Protein AF-A0A3D4QBX3-F1 (afdb_monomer_lite)

Foldseek 3Di:
DKDFDDPVVVVVDDFPPDDPDPDTFIWDDLPPPHIYGDPDDDDPHPCVVPDDDDDDWDDDPNRIDD

Structure (mmCIF, N/CA/C/O backbone):
data_AF-A0A3D4QBX3-F1
#
_entry.id   AF-A0A3D4QBX3-F1
#
loop_
_atom_site.group_PDB
_atom_site.id
_atom_site.type_symbol
_atom_site.label_atom_id
_atom_site.label_alt_id
_atom_site.label_comp_id
_atom_site.label_asym_id
_atom_site.label_entity_id
_atom_site.label_seq_id
_atom_site.pdbx_PDB_ins_code
_atom_site.Cartn_x
_atom_site.Cartn_y
_atom_site.Cartn_z
_atom_site.occupancy
_atom_site.B_iso_or_equiv
_atom_site.auth_seq_id
_atom_site.auth_comp_id
_atom_site.auth_asym_id
_atom_site.auth_atom_id
_atom_site.pdbx_PDB_model_num
ATOM 1 N N . THR A 1 1 ? -9.252 4.047 -1.286 1.00 89.06 1 THR A N 1
ATOM 2 C CA . THR A 1 1 ? -9.797 5.020 -0.306 1.00 89.06 1 THR A CA 1
ATOM 3 C C . THR A 1 1 ? -9.056 4.873 1.014 1.00 89.06 1 THR A C 1
ATOM 5 O O . THR A 1 1 ? -8.305 3.916 1.166 1.00 89.06 1 THR A O 1
ATOM 8 N N . ALA A 1 2 ? -9.178 5.833 1.938 1.00 93.19 2 ALA A N 1
ATOM 9 C CA . ALA A 1 2 ? -8.558 5.747 3.264 1.00 93.19 2 ALA A CA 1
ATOM 10 C C . ALA A 1 2 ? -9.631 5.803 4.357 1.00 93.19 2 ALA A C 1
ATOM 12 O O . ALA A 1 2 ? -10.575 6.582 4.235 1.00 93.19 2 ALA A O 1
ATOM 13 N N . LEU A 1 3 ? -9.469 4.981 5.390 1.00 94.81 3 LEU A N 1
ATOM 14 C CA . LEU A 1 3 ? -10.389 4.821 6.513 1.00 94.81 3 LEU A CA 1
ATOM 15 C C . LEU A 1 3 ? -9.636 5.030 7.835 1.00 94.81 3 LEU A C 1
ATOM 17 O O . LEU A 1 3 ? -8.446 4.714 7.931 1.00 94.81 3 LEU A O 1
ATOM 21 N N . TRP A 1 4 ? -10.352 5.521 8.845 1.00 94.69 4 TRP A N 1
ATOM 22 C CA . TRP A 1 4 ? -9.898 5.634 10.236 1.00 94.69 4 TRP A CA 1
ATOM 23 C C . TRP A 1 4 ? -10.918 4.925 11.133 1.00 94.69 4 TRP A C 1
ATOM 25 O O . TRP A 1 4 ? -11.796 5.590 11.683 1.00 94.69 4 TRP A O 1
ATOM 35 N N . PRO A 1 5 ? -10.877 3.584 11.198 1.00 94.19 5 PRO A N 1
ATOM 36 C CA . PRO A 1 5 ? -11.859 2.821 11.954 1.00 94.19 5 PRO A CA 1
ATOM 37 C C . PRO A 1 5 ? -11.610 2.932 13.463 1.00 94.19 5 PRO A C 1
ATOM 39 O O . PRO A 1 5 ? -10.494 3.234 13.901 1.00 94.19 5 PRO A O 1
ATOM 42 N N . THR A 1 6 ? -12.638 2.659 14.264 1.00 93.81 6 THR A N 1
ATOM 43 C CA . THR A 1 6 ? -12.492 2.561 15.723 1.00 93.81 6 THR A CA 1
ATOM 44 C C . THR A 1 6 ? -11.681 1.316 16.115 1.00 93.81 6 THR A C 1
ATOM 46 O O . THR A 1 6 ? -11.487 0.413 15.292 1.00 93.81 6 THR A O 1
ATOM 49 N N . PRO A 1 7 ? -11.200 1.213 17.369 1.00 90.94 7 PRO A N 1
ATOM 50 C CA . PRO A 1 7 ? -10.518 0.010 17.845 1.00 90.94 7 PRO A CA 1
ATOM 51 C C . PRO A 1 7 ? -11.337 -1.277 17.658 1.00 90.94 7 PRO A C 1
ATOM 53 O O . PRO A 1 7 ? -10.785 -2.294 17.245 1.00 90.94 7 PRO A O 1
ATOM 56 N N . GLU A 1 8 ? -12.649 -1.224 17.898 1.00 92.19 8 GLU A N 1
ATOM 57 C CA . GLU A 1 8 ? -13.554 -2.366 17.744 1.00 92.19 8 GLU A CA 1
ATOM 58 C C . GLU A 1 8 ? -13.711 -2.771 16.270 1.00 92.19 8 GLU A C 1
ATOM 60 O O . GLU A 1 8 ? -13.674 -3.957 15.936 1.00 92.19 8 GLU A O 1
ATOM 65 N N . GLU A 1 9 ? -13.837 -1.791 15.368 1.00 93.56 9 GLU A N 1
ATOM 66 C CA . GLU A 1 9 ? -13.893 -2.036 13.923 1.00 93.56 9 GLU A CA 1
ATOM 67 C C . GLU A 1 9 ? -12.580 -2.652 13.418 1.00 93.56 9 GLU A C 1
ATOM 69 O O . GLU A 1 9 ? -12.601 -3.647 12.695 1.00 93.56 9 GLU A O 1
ATOM 74 N N . LEU A 1 10 ? -11.427 -2.125 13.849 1.00 91.75 10 LEU A N 1
ATOM 75 C CA . LEU A 1 10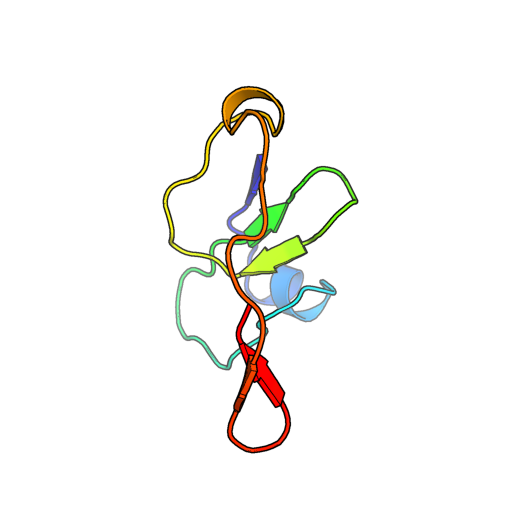 ? -10.102 -2.655 13.500 1.00 91.75 10 LEU A CA 1
ATOM 76 C C . LEU A 1 10 ? -9.898 -4.100 13.968 1.00 91.75 10 LEU A C 1
ATOM 78 O O . LEU A 1 10 ? -9.211 -4.884 13.302 1.00 91.75 10 LEU A O 1
ATOM 82 N N . GLU A 1 11 ? -10.450 -4.463 15.125 1.00 89.81 11 GLU A N 1
ATOM 83 C CA . GLU A 1 11 ? -10.355 -5.823 15.642 1.00 89.81 11 GLU A CA 1
ATOM 84 C C . GLU A 1 11 ? -11.131 -6.806 14.758 1.00 89.81 11 GLU A C 1
ATOM 86 O O . GLU A 1 11 ? -10.582 -7.851 14.399 1.00 89.81 11 GLU A O 1
ATOM 91 N N . ALA A 1 12 ? -12.334 -6.419 14.320 1.00 93.00 12 ALA A N 1
ATOM 92 C CA . ALA A 1 12 ? -13.200 -7.211 13.446 1.00 93.00 12 ALA A CA 1
ATOM 93 C C . ALA A 1 12 ? -12.765 -7.233 11.965 1.00 93.00 12 ALA A C 1
ATOM 95 O O . ALA A 1 12 ? -13.178 -8.118 11.214 1.00 93.00 12 ALA A O 1
ATOM 96 N N . MET A 1 13 ? -11.947 -6.273 11.526 1.00 92.19 13 MET A N 1
ATOM 97 C CA . MET A 1 13 ? -11.443 -6.191 10.154 1.00 92.19 13 MET A CA 1
ATOM 98 C C . MET A 1 13 ? -10.283 -7.159 9.882 1.00 92.19 13 MET A C 1
ATOM 100 O O . MET A 1 13 ? -9.345 -7.297 10.679 1.00 92.19 13 MET A O 1
ATOM 104 N N . ASP A 1 14 ? -10.295 -7.742 8.680 1.00 93.38 14 ASP A N 1
ATOM 105 C CA . ASP A 1 14 ? -9.168 -8.484 8.113 1.00 93.38 14 ASP A CA 1
ATOM 106 C C . ASP A 1 14 ? -8.337 -7.575 7.192 1.00 93.38 14 ASP A C 1
ATOM 108 O O . ASP A 1 14 ? -8.825 -7.096 6.169 1.00 93.38 14 ASP A O 1
ATOM 112 N N . TYR A 1 15 ? -7.092 -7.289 7.579 1.00 94.12 15 TYR A N 1
ATOM 113 C CA . TYR A 1 15 ? -6.185 -6.408 6.839 1.00 94.12 15 TYR A CA 1
ATOM 114 C C . TYR A 1 15 ? -4.715 -6.793 7.058 1.00 94.12 15 TYR A C 1
ATOM 116 O O . TYR A 1 15 ? -4.318 -7.314 8.105 1.00 94.12 15 TYR A O 1
ATOM 124 N N . ARG A 1 16 ? -3.858 -6.491 6.076 1.00 94.12 16 ARG A N 1
ATOM 125 C CA . ARG A 1 16 ? -2.416 -6.778 6.143 1.00 94.12 16 ARG A CA 1
ATOM 126 C C . ARG A 1 16 ? -1.646 -5.750 6.966 1.00 94.12 16 ARG A C 1
ATOM 128 O O . ARG A 1 16 ? -2.050 -4.600 7.124 1.00 94.12 16 ARG A O 1
ATOM 135 N N . SER A 1 17 ? -0.464 -6.151 7.433 1.00 88.25 17 SER A N 1
ATOM 136 C CA . SER A 1 17 ? 0.411 -5.323 8.281 1.00 88.25 17 SER A CA 1
ATOM 137 C C . SER A 1 17 ? -0.208 -4.967 9.640 1.00 88.25 17 SER A C 1
ATOM 139 O O . SER A 1 17 ? 0.148 -3.946 10.230 1.00 88.25 17 SER A O 1
ATOM 141 N N . LYS A 1 18 ? -1.099 -5.826 10.156 1.00 86.19 18 LYS A N 1
ATOM 142 C CA . LYS A 1 18 ? -1.659 -5.738 11.510 1.00 86.19 18 LYS A CA 1
ATOM 143 C C . LYS A 1 18 ? -0.523 -5.838 12.532 1.00 86.19 18 LYS A C 1
ATOM 145 O O . LYS A 1 18 ? 0.087 -6.888 12.718 1.00 86.19 18 LYS A O 1
ATOM 150 N N . LYS A 1 19 ? -0.185 -4.700 13.134 1.00 81.12 19 LYS A N 1
ATOM 151 C CA . LYS A 1 19 ? 0.813 -4.560 14.199 1.00 81.12 19 LYS A CA 1
ATOM 152 C C . LYS A 1 19 ? 0.103 -4.066 15.459 1.00 81.12 19 LYS A C 1
ATOM 154 O O . LYS A 1 19 ? -0.899 -3.365 15.319 1.00 81.12 19 LYS A O 1
ATOM 159 N N . PRO A 1 20 ? 0.610 -4.382 16.663 1.00 81.00 20 PRO A N 1
ATOM 160 C CA . PRO A 1 20 ? 0.112 -3.789 17.898 1.00 81.00 20 PRO A CA 1
ATOM 161 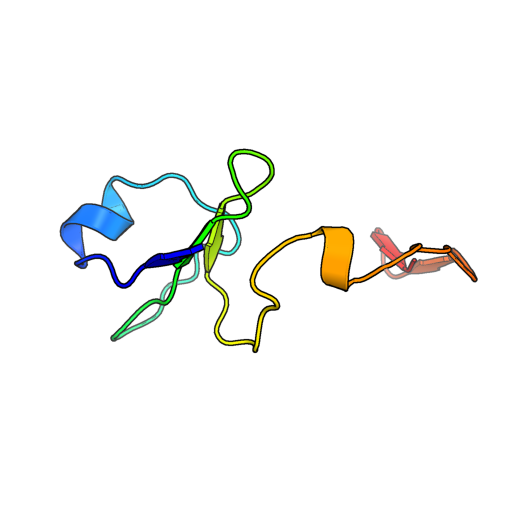C C . PRO A 1 20 ? 0.502 -2.306 17.909 1.00 81.00 20 PRO A C 1
ATOM 163 O O . PRO A 1 20 ? 1.600 -1.936 18.320 1.00 81.00 20 PRO A O 1
ATOM 166 N N . LEU A 1 21 ? -0.367 -1.472 17.345 1.00 78.69 21 LEU A N 1
ATOM 167 C CA . LEU A 1 21 ? -0.211 -0.025 17.269 1.00 78.69 21 LEU A CA 1
ATOM 168 C C . LEU A 1 21 ? -1.194 0.608 18.252 1.00 78.69 21 LEU A C 1
ATOM 170 O O . LEU A 1 21 ? -2.338 0.175 18.353 1.00 78.69 21 LEU A O 1
ATOM 174 N N . SER A 1 22 ? -0.740 1.626 18.974 1.00 82.62 22 SER A N 1
ATOM 175 C CA . SER A 1 22 ? -1.586 2.464 19.822 1.00 82.62 22 SER A CA 1
ATOM 176 C C . SER A 1 22 ? -1.985 3.736 19.075 1.00 82.62 22 SER A C 1
ATOM 178 O O . SER A 1 22 ? -1.122 4.361 18.455 1.00 82.62 22 SER A O 1
ATOM 180 N N . 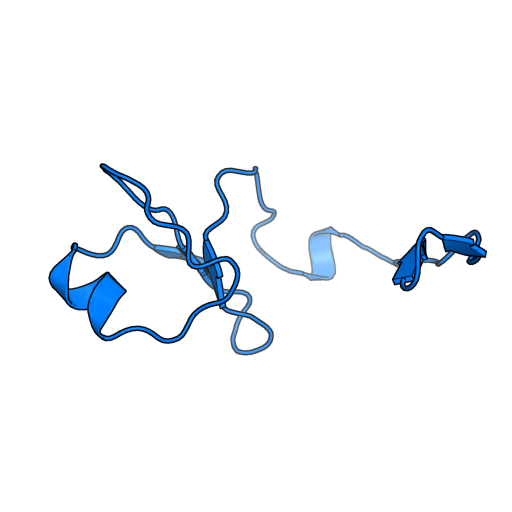GLY A 1 23 ? -3.242 4.159 19.207 1.00 86.56 23 GLY A N 1
ATOM 181 C CA . GLY A 1 23 ? -3.771 5.376 18.583 1.00 86.56 23 GLY A CA 1
ATOM 182 C C . GLY A 1 23 ? -4.407 5.129 17.215 1.00 86.56 23 GLY A C 1
ATOM 183 O O . GLY A 1 23 ? -4.786 4.004 16.894 1.00 86.56 23 GLY A O 1
ATOM 184 N N . ASP A 1 24 ? -4.529 6.194 16.422 1.00 90.56 24 ASP A N 1
ATOM 185 C CA . ASP A 1 24 ? -5.237 6.163 15.141 1.00 90.56 24 ASP A CA 1
ATOM 186 C C . ASP A 1 24 ? -4.520 5.276 14.114 1.00 90.56 24 ASP A C 1
ATOM 188 O O . ASP A 1 24 ? -3.382 5.541 13.709 1.00 90.56 24 ASP A O 1
ATOM 192 N N . VAL A 1 25 ? -5.212 4.241 13.634 1.00 93.69 25 VAL A N 1
ATOM 193 C CA . VAL A 1 25 ? -4.713 3.364 12.571 1.00 93.69 25 VAL A CA 1
ATOM 194 C C . VAL A 1 25 ? -5.379 3.735 11.254 1.00 93.69 25 VAL A C 1
ATOM 196 O O . VAL A 1 25 ? -6.579 3.554 11.060 1.00 93.69 25 VAL A O 1
ATOM 199 N N . ARG A 1 26 ? -4.571 4.225 10.311 1.00 95.12 26 ARG A N 1
ATOM 200 C CA . ARG A 1 26 ? -5.027 4.534 8.956 1.00 95.12 26 ARG A CA 1
ATOM 201 C C . ARG A 1 26 ? -5.017 3.280 8.088 1.00 95.12 26 ARG A C 1
ATOM 203 O O . ARG A 1 26 ? -3.955 2.715 7.815 1.00 95.12 26 ARG A O 1
ATOM 210 N N . ILE A 1 27 ? -6.196 2.895 7.616 1.00 95.88 27 ILE A N 1
ATOM 211 C CA . ILE A 1 27 ? -6.389 1.769 6.704 1.00 95.88 27 ILE A CA 1
ATOM 212 C C . ILE A 1 27 ? -6.524 2.290 5.274 1.00 95.88 27 ILE A C 1
ATOM 214 O O . ILE A 1 27 ? -7.278 3.225 5.007 1.00 95.88 27 ILE A O 1
ATOM 218 N N . VAL A 1 28 ? -5.783 1.689 4.348 1.00 96.56 28 VAL A N 1
ATOM 219 C CA . VAL A 1 28 ? -5.835 1.992 2.918 1.00 96.56 28 VAL A CA 1
ATOM 220 C C . VAL A 1 28 ? -6.471 0.817 2.188 1.00 96.56 28 VAL A C 1
ATOM 222 O O . VAL A 1 28 ? -5.954 -0.297 2.232 1.00 96.56 28 VAL A O 1
ATOM 225 N N . ASP A 1 29 ? -7.581 1.097 1.510 1.00 95.69 29 ASP A N 1
ATOM 226 C CA . ASP A 1 29 ? -8.314 0.160 0.660 1.00 95.69 29 ASP A CA 1
ATOM 227 C C . ASP A 1 29 ? -7.985 0.430 -0.815 1.00 95.69 29 ASP A C 1
ATOM 229 O O . ASP A 1 29 ? -8.195 1.542 -1.322 1.00 95.69 29 ASP A O 1
ATOM 233 N N . LEU A 1 30 ? -7.466 -0.586 -1.504 1.00 94.56 30 LEU A N 1
ATOM 234 C CA . LEU A 1 30 ? -7.154 -0.562 -2.935 1.00 94.56 30 LEU A CA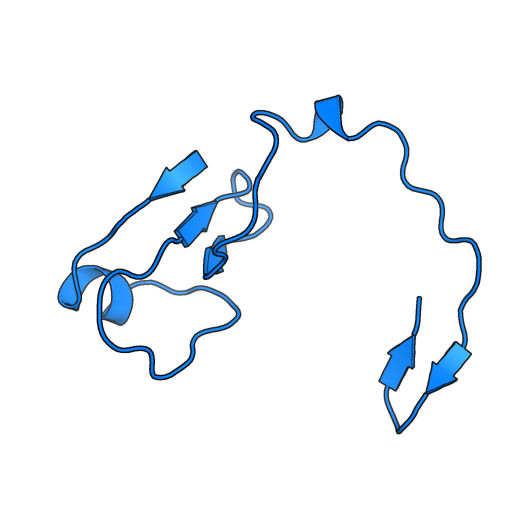 1
ATOM 235 C C . LEU A 1 30 ? -8.274 -1.152 -3.809 1.00 94.56 30 LEU A C 1
ATOM 237 O O . LEU A 1 30 ? -8.010 -1.627 -4.912 1.00 94.56 30 LEU A O 1
ATOM 241 N N . GLY A 1 31 ? -9.525 -1.099 -3.352 1.00 90.62 31 GLY A N 1
ATOM 242 C CA . GLY A 1 31 ? 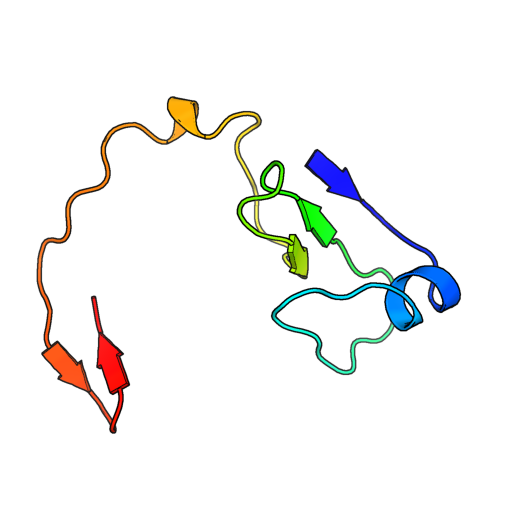-10.699 -1.483 -4.135 1.00 90.62 31 GLY A CA 1
ATOM 243 C C . GLY A 1 31 ? -10.829 -2.994 -4.288 1.00 90.62 31 GLY A C 1
ATOM 244 O O . GLY A 1 31 ? -11.047 -3.486 -5.392 1.00 90.62 31 GLY A O 1
ATOM 245 N N . GLY A 1 32 ? -10.634 -3.731 -3.192 1.00 90.31 32 GLY A N 1
ATOM 246 C CA . GLY A 1 32 ? -10.710 -5.197 -3.159 1.00 90.31 32 GLY A CA 1
ATOM 247 C C . GLY A 1 32 ? -9.432 -5.930 -3.582 1.00 90.31 32 GLY A C 1
ATOM 248 O O . GLY A 1 32 ? -9.347 -7.140 -3.401 1.00 90.31 32 GLY A O 1
ATOM 249 N N . ALA A 1 33 ? -8.422 -5.223 -4.101 1.00 94.12 33 ALA A N 1
ATOM 250 C CA . ALA A 1 33 ? -7.114 -5.815 -4.386 1.00 94.12 33 ALA A CA 1
ATOM 251 C C . ALA A 1 33 ? -6.274 -6.021 -3.116 1.00 94.12 33 ALA A C 1
ATOM 253 O O . ALA A 1 33 ? -5.541 -7.001 -3.005 1.00 94.12 33 ALA A O 1
ATOM 254 N N . ASP A 1 34 ? -6.357 -5.075 -2.179 1.00 95.62 34 ASP A N 1
ATOM 255 C CA . ASP A 1 34 ? -5.648 -5.125 -0.906 1.00 95.62 34 ASP A CA 1
ATOM 256 C C . ASP A 1 34 ? -6.280 -4.175 0.114 1.00 95.62 34 ASP A C 1
ATOM 258 O O . ASP A 1 34 ? -6.790 -3.111 -0.249 1.00 95.62 34 ASP A O 1
ATOM 262 N N . LEU A 1 35 ? -6.169 -4.544 1.388 1.00 95.69 35 LEU A N 1
ATOM 263 C CA . LEU A 1 35 ? -6.524 -3.719 2.533 1.00 95.69 35 LEU A CA 1
ATOM 264 C C . LEU A 1 35 ? -5.375 -3.789 3.542 1.00 95.69 35 LEU A C 1
ATOM 266 O O . LEU A 1 35 ? -5.038 -4.869 4.035 1.00 95.69 35 LEU A O 1
ATOM 270 N N . CYS A 1 36 ? -4.740 -2.658 3.848 1.00 95.69 36 CYS A N 1
ATOM 271 C CA . CYS A 1 36 ? -3.592 -2.641 4.757 1.00 95.69 36 CYS A CA 1
ATOM 272 C C . CYS A 1 36 ? -3.516 -1.386 5.626 1.00 95.69 36 CYS A C 1
ATOM 274 O O . CYS A 1 36 ? -4.014 -0.320 5.266 1.00 95.69 36 CYS A O 1
ATOM 276 N N . ALA A 1 37 ? -2.838 -1.501 6.770 1.00 95.31 37 ALA A N 1
ATOM 277 C CA . ALA A 1 37 ? -2.472 -0.338 7.570 1.00 95.31 37 ALA A CA 1
ATOM 278 C C . ALA A 1 37 ? -1.268 0.382 6.940 1.00 95.31 37 ALA A C 1
ATOM 280 O O . ALA A 1 37 ? -0.179 -0.190 6.843 1.00 95.31 37 ALA A O 1
ATOM 281 N N . CYS A 1 38 ? -1.454 1.639 6.522 1.00 93.75 38 CYS A N 1
ATOM 282 C CA . CYS A 1 38 ? -0.410 2.447 5.892 1.00 93.75 38 CYS A CA 1
ATOM 283 C C . CYS A 1 38 ? -0.572 3.942 6.214 1.00 93.75 38 CYS A C 1
ATOM 285 O O . CYS A 1 38 ? -1.634 4.534 6.020 1.00 93.75 38 CYS A O 1
ATOM 287 N N . CYS A 1 39 ? 0.515 4.580 6.658 1.00 92.38 39 CYS A N 1
ATOM 288 C CA . CYS A 1 39 ? 0.573 6.023 6.912 1.00 92.38 39 CYS A CA 1
ATOM 289 C C . CYS A 1 39 ? 1.100 6.844 5.719 1.00 92.38 39 CYS A C 1
ATOM 291 O O . CYS A 1 39 ? 1.086 8.072 5.776 1.00 92.38 39 CYS A O 1
ATOM 293 N N . GLY A 1 40 ? 1.541 6.191 4.639 1.00 93.50 40 GLY A N 1
ATOM 294 C CA . GLY A 1 40 ? 2.109 6.847 3.459 1.00 93.50 40 GLY A CA 1
ATOM 295 C C . GLY A 1 40 ? 1.104 7.681 2.660 1.00 93.50 40 GLY A C 1
ATOM 296 O O . GLY A 1 40 ? -0.114 7.596 2.837 1.00 93.50 40 GLY A O 1
ATOM 297 N N . THR A 1 41 ? 1.605 8.511 1.751 1.00 95.44 41 THR A N 1
ATOM 298 C CA . THR A 1 41 ? 0.767 9.237 0.790 1.00 95.44 41 THR A CA 1
ATOM 299 C C . THR A 1 41 ? 0.365 8.307 -0.354 1.00 95.44 41 THR A C 1
ATOM 301 O O . THR A 1 41 ? 1.185 7.563 -0.883 1.00 95.44 41 THR A O 1
ATOM 304 N N . HIS A 1 42 ? -0.913 8.333 -0.727 1.00 95.94 42 HIS A N 1
ATOM 305 C CA . HIS A 1 42 ? -1.452 7.510 -1.808 1.00 95.94 42 HIS A CA 1
ATOM 306 C C . HIS A 1 42 ? -2.115 8.398 -2.855 1.00 95.94 42 HIS A C 1
ATOM 308 O O . HIS A 1 42 ? -2.737 9.408 -2.520 1.00 95.94 42 HIS A O 1
ATOM 314 N N . VAL A 1 43 ? -1.990 7.988 -4.115 1.00 95.69 43 VAL A N 1
ATOM 315 C CA . VAL A 1 43 ? -2.794 8.510 -5.223 1.00 95.69 43 VAL A CA 1
ATOM 316 C C . VAL A 1 43 ? -4.260 8.096 -5.064 1.00 95.69 43 VAL A C 1
ATOM 318 O O . VAL A 1 43 ? -4.575 7.179 -4.301 1.00 95.69 43 VAL A O 1
ATOM 321 N N . GLN A 1 44 ? -5.171 8.763 -5.774 1.00 93.38 44 GLN A N 1
ATOM 322 C CA . GLN A 1 44 ? -6.602 8.478 -5.643 1.00 93.38 44 GLN A CA 1
ATOM 323 C C . GLN A 1 44 ? -6.998 7.212 -6.404 1.00 93.38 44 GLN A C 1
ATOM 325 O O . GLN A 1 44 ? -7.887 6.481 -5.965 1.00 93.38 44 GLN A O 1
ATOM 330 N N . ARG A 1 45 ? -6.351 6.947 -7.546 1.00 93.38 45 ARG A N 1
ATOM 331 C CA . ARG A 1 45 ? -6.661 5.813 -8.430 1.00 93.38 45 ARG A CA 1
ATOM 332 C C . ARG A 1 45 ? -5.384 5.127 -8.900 1.00 93.38 45 ARG A C 1
ATOM 334 O O . ARG A 1 45 ? -4.391 5.785 -9.185 1.00 93.38 45 ARG A O 1
ATOM 341 N N . THR A 1 46 ? -5.425 3.805 -9.057 1.00 94.56 46 THR A N 1
ATOM 342 C CA . THR A 1 46 ? -4.255 2.990 -9.445 1.00 94.56 46 THR A CA 1
ATOM 343 C C . THR A 1 46 ? -3.650 3.395 -10.790 1.00 94.56 46 THR A C 1
ATOM 345 O O . THR A 1 46 ? -2.435 3.342 -10.950 1.00 94.56 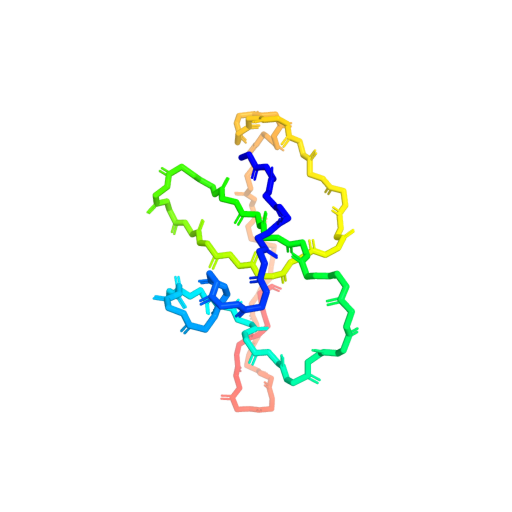46 THR A O 1
ATOM 348 N N . GLY A 1 47 ? -4.465 3.876 -11.734 1.00 95.69 47 GLY A N 1
ATOM 349 C CA . GLY A 1 47 ? -3.989 4.363 -13.033 1.00 95.69 47 GLY A CA 1
ATOM 350 C C . GLY A 1 47 ? -3.046 5.571 -12.957 1.00 95.69 47 GLY A C 1
ATOM 351 O O . GLY A 1 47 ? -2.258 5.774 -13.874 1.00 95.69 47 GLY A O 1
ATOM 352 N N . GLU A 1 48 ? -3.069 6.339 -11.861 1.00 97.50 48 GLU A N 1
ATOM 353 C CA . GLU A 1 48 ? -2.189 7.503 -11.655 1.00 97.50 48 GLU A CA 1
ATOM 354 C C . GLU A 1 48 ? -0.727 7.092 -11.391 1.00 97.50 48 GLU A C 1
ATOM 356 O O . GLU A 1 48 ? 0.174 7.909 -11.547 1.00 97.50 48 GLU A O 1
ATOM 361 N N . ILE A 1 49 ? -0.478 5.822 -11.041 1.00 96.88 49 ILE A N 1
ATOM 362 C CA . ILE A 1 49 ? 0.872 5.261 -10.847 1.00 96.88 49 ILE A CA 1
ATOM 363 C C . ILE A 1 49 ? 1.596 5.087 -12.192 1.00 96.88 49 ILE A C 1
ATOM 365 O O . ILE A 1 49 ? 2.818 5.203 -12.263 1.00 96.88 49 ILE A O 1
ATOM 369 N N . GLY A 1 50 ? 0.848 4.819 -13.266 1.00 97.75 50 GLY A N 1
ATOM 370 C CA . GLY A 1 50 ? 1.410 4.473 -14.567 1.00 97.75 50 GLY A CA 1
ATOM 371 C C . GLY A 1 50 ? 1.996 3.050 -14.624 1.00 97.75 50 GLY A C 1
ATOM 372 O O . GLY A 1 50 ? 1.666 2.197 -13.795 1.00 97.75 50 GLY A O 1
ATOM 373 N N . PRO A 1 51 ? 2.827 2.747 -15.639 1.00 97.81 51 PRO A N 1
ATOM 374 C CA . PRO A 1 51 ? 3.387 1.413 -15.829 1.00 97.81 51 PRO A CA 1
ATOM 375 C C . PRO A 1 51 ? 4.439 1.072 -14.765 1.00 97.81 51 PRO A C 1
ATOM 377 O O . PRO A 1 51 ? 5.377 1.832 -14.531 1.00 97.81 51 PRO A O 1
ATOM 380 N N . ILE A 1 52 ? 4.328 -0.122 -14.179 1.00 97.31 52 ILE A N 1
ATOM 381 C CA . ILE A 1 52 ? 5.305 -0.669 -13.228 1.00 97.31 52 ILE A CA 1
ATOM 382 C C . ILE A 1 52 ? 6.203 -1.671 -13.963 1.00 97.31 52 ILE A C 1
ATOM 384 O O . ILE A 1 52 ? 5.712 -2.626 -14.563 1.00 97.31 52 ILE A O 1
ATOM 388 N N . LYS A 1 53 ? 7.526 -1.471 -13.904 1.00 97.94 53 LYS A N 1
ATOM 389 C CA . LYS A 1 53 ? 8.532 -2.370 -14.493 1.00 97.94 53 LYS A CA 1
ATOM 390 C C . LYS A 1 53 ? 9.506 -2.854 -13.422 1.00 97.94 53 LYS A C 1
ATOM 392 O O . LYS A 1 53 ? 10.159 -2.043 -12.774 1.00 97.94 53 LYS A O 1
ATOM 397 N N . ILE A 1 54 ? 9.649 -4.171 -13.292 1.00 98.12 54 ILE A N 1
ATOM 398 C CA . ILE A 1 54 ? 10.669 -4.786 -12.432 1.00 98.12 54 ILE A CA 1
ATOM 399 C C . ILE A 1 54 ? 12.031 -4.644 -13.124 1.00 98.12 54 ILE A C 1
ATOM 401 O O . ILE A 1 54 ? 12.187 -5.054 -14.276 1.00 98.12 54 ILE A O 1
ATOM 405 N N . LEU A 1 55 ? 13.002 -4.029 -12.443 1.00 98.12 55 LEU A N 1
ATOM 406 C CA . LEU A 1 55 ? 14.335 -3.750 -12.999 1.00 98.12 55 LEU A CA 1
ATOM 407 C C . LEU A 1 55 ? 15.367 -4.824 -12.646 1.00 98.12 55 LEU A C 1
ATOM 409 O O . LEU A 1 55 ? 16.282 -5.081 -13.424 1.00 98.12 55 LEU A O 1
ATOM 413 N N . SER A 1 56 ? 15.223 -5.445 -11.480 1.00 98.19 56 SER A N 1
ATOM 414 C CA . SER A 1 56 ? 16.129 -6.470 -10.971 1.00 98.19 56 SER A CA 1
ATOM 415 C C . SER A 1 56 ? 15.382 -7.405 -10.030 1.00 98.19 56 SER A C 1
ATOM 417 O O . SER A 1 56 ? 14.339 -7.043 -9.506 1.00 98.19 56 SER A O 1
ATOM 419 N N . MET A 1 57 ? 15.914 -8.599 -9.794 1.00 98.19 57 MET A N 1
ATOM 420 C CA . MET A 1 57 ? 15.379 -9.525 -8.801 1.00 98.19 57 MET A CA 1
ATOM 421 C C . MET A 1 57 ? 16.524 -10.363 -8.248 1.00 98.19 57 MET A C 1
ATOM 423 O O . MET A 1 57 ? 17.271 -10.965 -9.019 1.00 98.19 57 MET A O 1
ATOM 427 N N . ILE A 1 58 ? 16.668 -10.401 -6.924 1.00 98.25 58 ILE A N 1
ATOM 428 C CA . ILE A 1 58 ? 17.705 -11.190 -6.251 1.00 98.25 58 ILE A CA 1
ATOM 429 C C . ILE A 1 58 ? 17.131 -11.966 -5.066 1.00 98.25 58 ILE A C 1
ATOM 431 O O . ILE A 1 58 ? 16.233 -11.497 -4.363 1.00 98.25 58 ILE A O 1
ATOM 435 N N . SER A 1 59 ? 17.704 -13.135 -4.787 1.00 98.00 59 SER A N 1
ATOM 436 C CA . SER A 1 59 ? 17.515 -13.804 -3.501 1.00 98.00 59 SER A CA 1
ATOM 437 C C . SER A 1 59 ? 18.218 -13.005 -2.401 1.00 98.00 59 SER A C 1
ATOM 439 O O . SER A 1 59 ? 19.405 -12.697 -2.521 1.00 98.00 59 SER A O 1
ATOM 441 N N . HIS A 1 60 ? 17.521 -12.683 -1.314 1.00 97.75 60 HIS A N 1
ATOM 442 C CA . HIS A 1 60 ? 18.075 -11.903 -0.211 1.00 97.75 60 HIS A CA 1
ATOM 443 C C . HIS A 1 60 ? 17.532 -12.386 1.140 1.00 97.75 60 HIS A C 1
ATOM 445 O O . HIS A 1 60 ? 16.343 -12.255 1.422 1.00 97.75 60 HIS A O 1
ATOM 451 N N . LYS A 1 61 ? 18.423 -12.898 2.003 1.00 96.06 61 LYS A N 1
ATOM 452 C CA . LYS A 1 61 ? 18.132 -13.331 3.389 1.00 96.06 61 LYS A CA 1
ATOM 453 C C . LYS A 1 61 ? 16.910 -14.261 3.513 1.00 96.06 61 LYS A C 1
ATOM 455 O O . LYS A 1 61 ? 16.070 -14.068 4.383 1.00 96.06 61 LYS A O 1
ATOM 460 N N . GLY A 1 62 ? 16.801 -15.245 2.617 1.00 97.00 62 GLY A N 1
ATOM 461 C CA . GLY A 1 62 ? 15.685 -16.200 2.592 1.00 97.00 62 GLY A CA 1
ATOM 462 C C . GLY A 1 62 ? 14.404 -15.689 1.919 1.00 97.00 62 GLY A C 1
ATOM 463 O O . GLY A 1 62 ? 13.454 -16.451 1.793 1.00 97.00 62 GLY A O 1
ATOM 464 N N . GLY A 1 63 ? 14.379 -14.436 1.455 1.00 97.06 63 GLY A N 1
ATOM 465 C CA . GLY A 1 63 ? 13.296 -13.873 0.649 1.00 97.06 63 GLY A CA 1
ATOM 466 C C . GLY A 1 63 ? 13.761 -13.424 -0.736 1.00 97.06 63 GLY A C 1
ATOM 467 O O . GLY A 1 63 ? 14.887 -13.696 -1.160 1.00 97.06 63 GLY A O 1
ATOM 468 N N . VAL A 1 64 ? 12.892 -12.691 -1.428 1.00 98.00 64 VAL A N 1
ATOM 469 C CA . VAL A 1 64 ? 13.181 -12.066 -2.724 1.00 98.00 64 VAL A CA 1
ATOM 470 C C . VAL A 1 64 ? 13.183 -10.552 -2.551 1.00 98.00 64 VAL A C 1
ATOM 472 O O . VAL A 1 64 ? 12.269 -9.990 -1.947 1.00 98.00 64 VAL A O 1
ATOM 475 N N . ARG A 1 65 ? 14.212 -9.891 -3.083 1.00 97.31 65 ARG A N 1
ATOM 476 C CA . ARG A 1 65 ? 14.212 -8.444 -3.305 1.00 97.31 65 ARG A CA 1
ATOM 477 C C . ARG A 1 65 ? 13.956 -8.202 -4.788 1.00 97.31 65 ARG A C 1
ATOM 479 O O . ARG A 1 65 ? 14.792 -8.580 -5.610 1.00 97.31 65 ARG A O 1
ATOM 486 N N . LEU A 1 66 ? 12.794 -7.627 -5.078 1.00 96.50 66 LEU A N 1
ATOM 487 C CA . LEU A 1 66 ? 12.402 -7.084 -6.381 1.00 96.50 66 LEU A CA 1
ATOM 488 C C . LEU A 1 66 ? 12.810 -5.609 -6.476 1.00 96.50 66 LEU A C 1
ATOM 490 O O . LEU A 1 66 ? 12.879 -4.970 -5.399 1.00 96.50 66 LEU A O 1
#

Sequence (66 aa):
TALWPTPEELEAMDYRSKKPLSGDVRIVDLGGADLCACCGTHVQRTGEIGPIKILSMISHKGGVRL

pLDDT: mean 93.73, std 4.33, range [78.69, 98.25]

Secondary structure (DSSP, 8-state):
-EE---HHHHHH---BT-----S---EEE-TTS-EEE--S---SSGGGG--------EEETTEEE-

Radius of gyration: 15.03 Å; chains: 1; bounding box: 32×25×36 Å